Protein AF-A0A5E4IZE3-F1 (afdb_monomer_lite)

Sequence (67 aa):
MAWESAEQTWYCPFCQQQTIKVIFRPSRKQVTRSKALVKKNPSLTILTDKCSNCGKTKEEIEPQLMY

Structure (mmCIF, N/CA/C/O backbone):
data_AF-A0A5E4IZE3-F1
#
_entry.id   AF-A0A5E4IZE3-F1
#
loop_
_atom_site.group_PDB
_atom_site.id
_atom_site.type_symbol
_atom_site.label_atom_id
_atom_site.label_alt_id
_atom_site.label_comp_id
_atom_site.label_asym_id
_atom_site.label_entity_id
_atom_site.label_seq_id
_atom_site.pdbx_PDB_ins_code
_atom_site.Cartn_x
_atom_site.Cartn_y
_atom_site.Cartn_z
_atom_site.occupancy
_atom_site.B_iso_or_equiv
_atom_site.auth_seq_id
_atom_site.auth_comp_id
_atom_site.auth_asym_id
_atom_site.auth_atom_id
_atom_site.pdbx_PDB_model_num
ATOM 1 N N . MET A 1 1 ? 11.297 -2.143 -24.482 1.00 41.97 1 MET A N 1
ATOM 2 C CA . MET A 1 1 ? 10.436 -2.853 -23.512 1.00 41.97 1 MET A CA 1
ATOM 3 C C . MET A 1 1 ? 10.353 -1.997 -22.261 1.00 41.97 1 MET A C 1
ATOM 5 O O . MET A 1 1 ? 11.272 -2.027 -21.453 1.00 41.97 1 MET A O 1
ATOM 9 N N . ALA A 1 2 ? 9.334 -1.138 -22.182 1.00 43.38 2 ALA A N 1
ATOM 10 C CA . ALA A 1 2 ? 9.062 -0.338 -20.997 1.00 43.38 2 ALA A CA 1
ATOM 11 C C . ALA A 1 2 ? 8.440 -1.276 -19.969 1.00 43.38 2 ALA A C 1
ATOM 13 O O . ALA A 1 2 ? 7.359 -1.809 -20.169 1.00 43.38 2 ALA A O 1
ATOM 14 N N . TRP A 1 3 ? 9.185 -1.578 -18.920 1.00 47.81 3 TRP A N 1
ATOM 15 C CA . TRP A 1 3 ? 8.682 -2.394 -17.828 1.00 47.81 3 TRP A CA 1
ATOM 16 C C . TRP A 1 3 ? 7.904 -1.433 -16.948 1.00 47.81 3 TRP A C 1
ATOM 18 O O . TRP A 1 3 ? 8.468 -0.776 -16.067 1.00 47.81 3 TRP A O 1
ATOM 28 N N . GLU A 1 4 ? 6.649 -1.246 -17.338 1.00 54.31 4 GLU A N 1
ATOM 29 C CA . GLU A 1 4 ? 5.678 -0.427 -16.639 1.00 54.31 4 GLU A CA 1
ATOM 30 C C . GLU A 1 4 ? 5.686 -0.851 -15.176 1.00 54.31 4 GLU A C 1
ATOM 32 O O . GLU A 1 4 ? 5.719 -2.038 -14.840 1.00 54.31 4 GLU A O 1
ATOM 37 N N . SER A 1 5 ? 5.815 0.137 -14.297 1.00 61.72 5 SER A N 1
ATOM 38 C CA . SER A 1 5 ? 5.804 -0.132 -12.869 1.00 61.72 5 SER A CA 1
ATOM 39 C C . SER A 1 5 ? 4.445 -0.757 -12.567 1.00 61.72 5 SER A C 1
ATOM 41 O O . SER A 1 5 ? 3.430 -0.116 -12.808 1.00 61.72 5 SER A O 1
ATOM 43 N N . ALA A 1 6 ? 4.423 -2.017 -12.135 1.00 68.44 6 ALA A N 1
ATOM 44 C CA . ALA A 1 6 ? 3.172 -2.715 -11.890 1.00 68.44 6 ALA A CA 1
ATOM 45 C C . ALA A 1 6 ? 2.492 -2.070 -10.678 1.00 68.44 6 ALA A C 1
ATOM 47 O O . ALA A 1 6 ? 2.936 -2.245 -9.538 1.00 68.44 6 ALA A O 1
ATOM 48 N N . GLU A 1 7 ? 1.451 -1.285 -10.945 1.00 80.31 7 GLU A N 1
ATOM 49 C CA . GLU A 1 7 ? 0.502 -0.833 -9.938 1.00 80.31 7 GLU A CA 1
ATOM 50 C C . GLU A 1 7 ? -0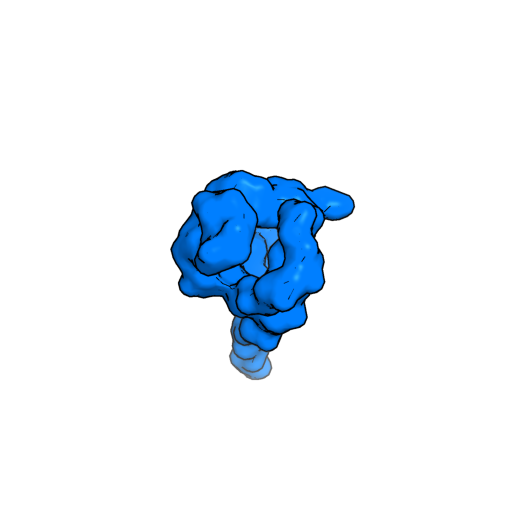.239 -2.062 -9.416 1.00 80.31 7 GLU A C 1
ATOM 52 O O . GLU A 1 7 ? -0.979 -2.726 -10.139 1.00 80.31 7 GLU A O 1
ATOM 57 N N . GLN A 1 8 ? -0.004 -2.394 -8.155 1.00 82.69 8 GLN A N 1
ATOM 58 C CA . GLN A 1 8 ? -0.685 -3.473 -7.464 1.00 82.69 8 GLN A CA 1
ATOM 59 C C . GLN A 1 8 ? -1.574 -2.899 -6.373 1.00 82.69 8 GLN A C 1
ATOM 61 O O . GLN A 1 8 ? -1.287 -1.859 -5.782 1.00 82.69 8 GLN A O 1
ATOM 66 N N . THR A 1 9 ? -2.667 -3.597 -6.091 1.00 86.25 9 THR A N 1
ATOM 67 C CA . THR A 1 9 ? -3.551 -3.244 -4.984 1.00 86.25 9 THR A CA 1
ATOM 68 C C . THR A 1 9 ? -3.424 -4.325 -3.923 1.00 86.25 9 THR A C 1
ATOM 70 O O . THR A 1 9 ? -3.660 -5.493 -4.212 1.00 86.25 9 THR A O 1
ATOM 73 N N . TRP A 1 10 ? -2.976 -3.955 -2.728 1.00 84.75 10 TRP A N 1
ATOM 74 C CA . TRP A 1 10 ? -2.731 -4.873 -1.616 1.00 84.75 10 TRP A CA 1
ATOM 75 C C . TRP A 1 10 ? -3.693 -4.563 -0.478 1.00 84.75 10 TRP A C 1
ATOM 77 O O . TRP A 1 10 ? -4.155 -3.433 -0.344 1.00 84.75 10 TRP A O 1
ATOM 87 N N . TYR A 1 11 ? -4.007 -5.543 0.360 1.00 86.19 11 TYR A N 1
ATOM 88 C CA . TYR A 1 11 ? -4.753 -5.274 1.587 1.00 86.19 11 TYR A CA 1
ATOM 89 C C . TYR A 1 11 ? -3.86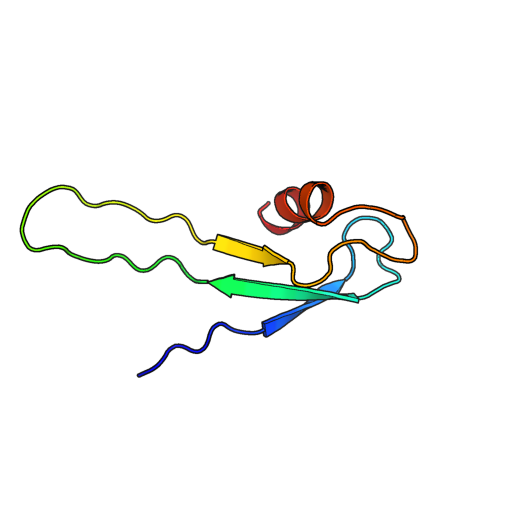1 -4.551 2.596 1.00 86.19 11 TYR A C 1
ATOM 91 O O . TYR A 1 11 ? -2.654 -4.780 2.656 1.00 86.19 11 TYR A O 1
ATOM 99 N N . CYS A 1 12 ? -4.450 -3.660 3.392 1.00 84.75 12 CYS A N 1
ATOM 100 C CA . CYS A 1 12 ? -3.740 -2.999 4.475 1.00 84.75 12 CYS A CA 1
ATOM 101 C C . CYS A 1 12 ? -3.211 -4.068 5.448 1.00 84.75 12 CYS A C 1
ATOM 103 O O . CYS A 1 12 ? -4.025 -4.800 6.011 1.00 84.75 12 CYS A O 1
ATOM 105 N N . PRO A 1 13 ? -1.895 -4.140 5.710 1.00 84.31 13 PRO A N 1
ATOM 106 C CA . PRO A 1 13 ? -1.321 -5.183 6.562 1.00 84.31 13 PRO A CA 1
ATOM 107 C C . PRO A 1 13 ? -1.795 -5.090 8.021 1.00 84.31 13 PRO A C 1
ATOM 109 O O . PRO A 1 13 ? -1.750 -6.073 8.751 1.00 84.31 13 PRO A O 1
ATOM 112 N N . PHE A 1 14 ? -2.302 -3.926 8.440 1.00 85.94 14 PHE A N 1
ATOM 113 C CA . PHE A 1 14 ? -2.782 -3.695 9.802 1.00 85.94 14 PHE A CA 1
ATOM 114 C C . PHE A 1 14 ? -4.246 -4.082 10.003 1.00 85.94 14 PHE A C 1
ATOM 116 O O . PHE A 1 14 ? -4.564 -4.836 10.913 1.00 85.94 14 PHE A O 1
ATOM 123 N N . CYS A 1 15 ? -5.153 -3.532 9.187 1.00 87.81 15 CYS A N 1
ATOM 124 C CA . CYS A 1 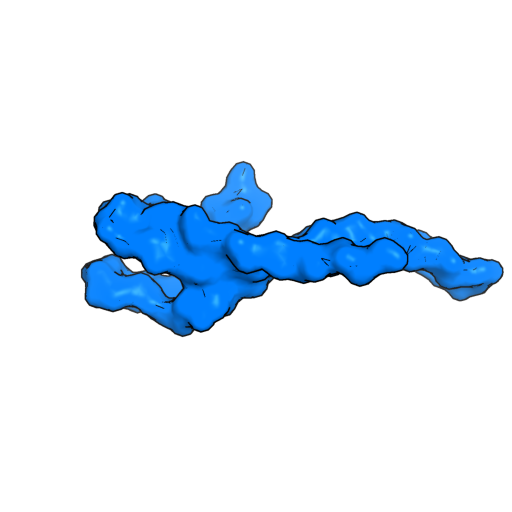15 ? -6.589 -3.757 9.375 1.00 87.81 15 CYS A CA 1
ATOM 125 C C . CYS A 1 15 ? -7.180 -4.795 8.427 1.00 87.81 15 CYS A C 1
ATOM 127 O O . CYS A 1 15 ? -8.294 -5.235 8.675 1.00 87.81 15 CYS A O 1
ATOM 129 N N . GLN A 1 16 ? -6.499 -5.124 7.324 1.00 85.38 16 GLN A N 1
ATOM 130 C CA . GLN A 1 16 ? -6.946 -6.021 6.244 1.00 85.38 16 GLN A CA 1
ATOM 131 C C . GLN A 1 16 ? -8.327 -5.707 5.633 1.00 85.38 16 GLN A C 1
ATOM 133 O O . GLN A 1 16 ? -8.790 -6.410 4.745 1.00 85.38 16 GLN A O 1
ATOM 138 N N . GLN A 1 17 ? -8.973 -4.621 6.054 1.00 85.00 17 GLN A N 1
ATOM 139 C CA . GLN A 1 17 ? -10.310 -4.227 5.614 1.00 85.00 17 GLN A CA 1
ATOM 140 C C . GLN A 1 17 ? -10.276 -3.287 4.408 1.00 85.00 17 GLN A C 1
ATOM 142 O O . GLN A 1 17 ? -11.197 -3.291 3.598 1.00 85.00 17 GLN A O 1
ATOM 147 N N . GLN A 1 18 ? -9.221 -2.478 4.276 1.00 84.69 18 GLN A N 1
ATOM 148 C CA . GLN A 1 18 ? -9.065 -1.543 3.165 1.00 84.69 18 GLN A CA 1
ATOM 149 C C . GLN A 1 18 ? -7.893 -1.949 2.284 1.00 84.69 18 GLN A C 1
ATOM 151 O O . GLN A 1 18 ? -6.856 -2.395 2.772 1.00 84.69 18 GLN A O 1
ATOM 156 N N . THR A 1 19 ? -8.046 -1.743 0.983 1.00 84.06 19 THR A N 1
ATOM 157 C CA . THR A 1 19 ? -6.998 -1.973 -0.002 1.00 84.06 19 THR A CA 1
ATOM 158 C C . THR A 1 19 ? -6.206 -0.694 -0.279 1.00 84.06 19 THR A C 1
ATOM 160 O O . THR A 1 19 ? -6.784 0.370 -0.500 1.00 84.06 19 THR A O 1
ATOM 163 N N . ILE A 1 20 ? -4.884 -0.806 -0.296 1.00 86.19 20 ILE A N 1
ATOM 164 C CA . ILE A 1 20 ? -3.913 0.241 -0.607 1.00 86.19 20 ILE A CA 1
ATOM 165 C C . ILE A 1 20 ? -3.315 0.010 -1.993 1.00 86.19 20 ILE A C 1
ATOM 167 O O . ILE A 1 20 ? -3.109 -1.127 -2.416 1.00 86.19 20 ILE A O 1
ATOM 171 N N . LYS A 1 21 ? -3.018 1.093 -2.709 1.00 85.94 21 LYS A N 1
ATOM 172 C CA . LYS A 1 21 ? -2.342 1.015 -4.008 1.00 85.94 21 LYS A CA 1
ATOM 173 C C . LYS A 1 21 ? -0.841 1.149 -3.805 1.00 85.94 21 LYS A C 1
ATOM 175 O O . LYS A 1 21 ? -0.389 2.087 -3.149 1.00 85.94 21 LYS A O 1
ATOM 180 N N . VAL A 1 22 ? -0.080 0.230 -4.380 1.00 85.44 22 VAL A N 1
ATOM 181 C CA . VAL A 1 22 ? 1.374 0.164 -4.264 1.00 85.44 22 VAL A CA 1
ATOM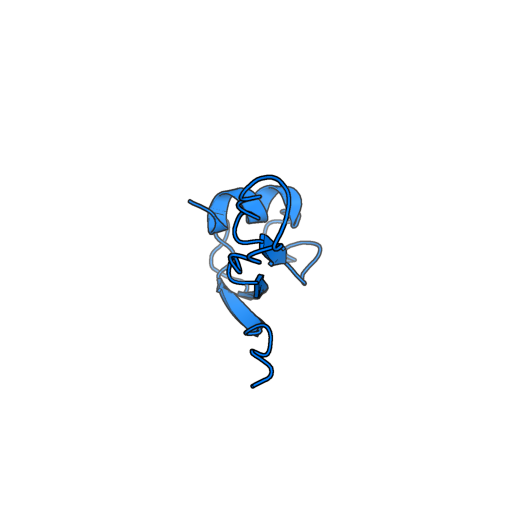 182 C C . VAL A 1 22 ? 1.992 0.008 -5.643 1.00 85.44 22 VAL A C 1
ATOM 184 O O . VAL A 1 22 ? 1.491 -0.718 -6.495 1.00 85.44 22 VAL A O 1
ATOM 187 N N . ILE A 1 23 ? 3.095 0.699 -5.875 1.00 84.00 23 ILE A N 1
ATOM 188 C CA . ILE A 1 23 ? 3.902 0.562 -7.077 1.00 84.00 23 ILE A CA 1
ATOM 189 C C . ILE A 1 23 ? 5.159 -0.196 -6.690 1.00 84.00 23 ILE A C 1
ATOM 191 O O . ILE A 1 23 ? 5.975 0.299 -5.911 1.00 84.00 23 ILE A O 1
ATOM 195 N N . P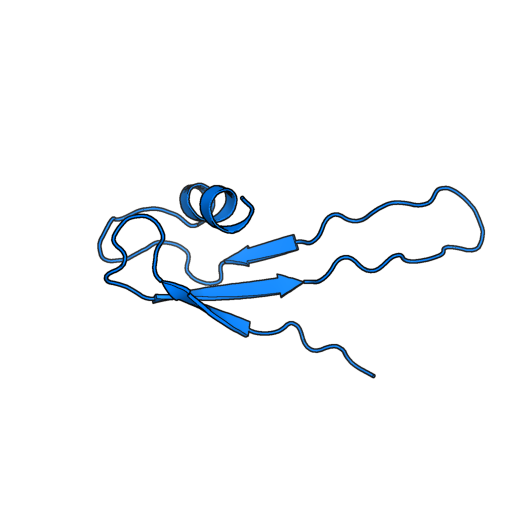HE A 1 24 ? 5.345 -1.378 -7.270 1.00 77.56 24 PHE A N 1
ATOM 196 C CA . PHE A 1 24 ? 6.598 -2.105 -7.126 1.00 77.56 24 PHE A CA 1
ATOM 197 C C . PHE A 1 24 ? 7.543 -1.745 -8.270 1.00 77.56 24 PHE A C 1
ATOM 199 O O . PHE A 1 24 ? 7.256 -2.000 -9.443 1.00 77.56 24 PHE A O 1
ATOM 206 N N . ARG A 1 25 ? 8.699 -1.164 -7.938 1.00 73.12 25 ARG A N 1
ATOM 207 C CA . ARG A 1 25 ? 9.785 -0.941 -8.893 1.00 73.12 25 ARG A CA 1
ATOM 208 C C . ARG A 1 25 ? 10.854 -2.013 -8.695 1.00 73.12 25 ARG A C 1
ATOM 210 O O . ARG A 1 25 ? 11.642 -1.917 -7.748 1.00 73.12 25 ARG A O 1
ATOM 217 N N . PRO A 1 26 ? 10.916 -3.024 -9.583 1.00 63.94 26 PRO A N 1
ATOM 218 C CA . PRO A 1 26 ? 11.926 -4.062 -9.477 1.00 63.94 26 PRO A CA 1
ATOM 219 C C . PRO A 1 26 ? 13.323 -3.451 -9.596 1.00 63.94 26 PRO A C 1
ATOM 221 O O . PRO A 1 26 ? 13.585 -2.602 -10.455 1.00 63.94 26 PRO A O 1
ATOM 224 N N . SER A 1 27 ? 14.229 -3.913 -8.733 1.00 60.09 27 SER A N 1
ATOM 225 C CA . SER A 1 27 ? 15.647 -3.572 -8.796 1.00 60.09 27 SER A CA 1
ATOM 226 C C . SER A 1 27 ? 16.203 -3.911 -10.177 1.00 60.09 27 SER A C 1
ATOM 228 O O . SER A 1 27 ? 16.255 -5.074 -10.580 1.00 60.09 27 SER A O 1
ATOM 230 N N . ARG A 1 28 ? 16.643 -2.892 -10.916 1.00 59.47 28 ARG A N 1
ATOM 231 C CA . ARG A 1 28 ? 17.428 -3.092 -12.133 1.00 59.47 28 ARG A CA 1
ATOM 232 C C . ARG A 1 28 ? 18.894 -3.014 -11.780 1.00 59.47 28 ARG A C 1
ATOM 234 O O . ARG A 1 28 ? 19.368 -1.973 -11.327 1.00 59.47 28 ARG A O 1
ATOM 241 N N . LYS A 1 29 ? 19.628 -4.090 -12.060 1.00 54.69 29 LYS A N 1
ATOM 242 C CA . LYS A 1 29 ? 21.086 -4.024 -12.156 1.00 54.69 29 LYS A CA 1
ATOM 243 C C . LYS A 1 29 ? 21.425 -3.158 -13.366 1.00 54.69 29 LYS A C 1
ATOM 245 O O . LYS A 1 29 ? 21.363 -3.621 -14.501 1.00 54.69 29 LYS A O 1
ATOM 250 N N . GLN A 1 30 ? 21.731 -1.889 -13.128 1.00 51.59 30 GLN A N 1
ATOM 251 C CA . GLN A 1 30 ? 22.270 -1.023 -14.164 1.00 51.59 30 GLN A CA 1
ATOM 252 C C . GLN A 1 30 ? 23.780 -1.272 -14.209 1.00 51.59 30 GLN A C 1
ATOM 254 O O . GLN A 1 30 ? 24.496 -0.976 -13.255 1.00 51.59 30 GLN A O 1
ATOM 259 N N . VAL A 1 31 ? 24.253 -1.910 -15.280 1.00 50.44 31 VAL A N 1
ATOM 260 C CA . VAL A 1 31 ? 25.685 -2.143 -15.490 1.00 50.44 31 VAL A CA 1
ATOM 261 C C . VAL A 1 31 ? 26.262 -0.873 -16.100 1.00 50.44 31 VAL A C 1
ATOM 263 O O . VAL A 1 31 ? 26.189 -0.662 -17.308 1.00 50.44 31 VAL A O 1
ATOM 266 N N . THR A 1 32 ? 26.801 0.008 -15.265 1.00 51.84 32 THR A N 1
ATOM 267 C CA . THR A 1 32 ? 27.556 1.166 -15.747 1.00 51.84 32 THR A CA 1
ATOM 268 C C . THR A 1 32 ? 28.975 0.693 -16.057 1.00 51.84 32 THR A C 1
ATOM 270 O O . THR A 1 32 ? 29.646 0.129 -15.197 1.00 51.84 32 THR A O 1
ATOM 273 N N . ARG A 1 33 ? 29.436 0.898 -17.298 1.00 52.44 33 ARG A N 1
ATOM 274 C CA . ARG A 1 33 ? 30.715 0.404 -17.861 1.00 52.44 33 ARG A CA 1
ATOM 275 C C . ARG A 1 33 ? 31.973 0.889 -17.114 1.00 52.44 33 ARG A C 1
ATOM 277 O O . ARG A 1 33 ? 33.092 0.536 -17.470 1.00 52.44 33 ARG A O 1
ATOM 284 N N . SER A 1 34 ? 31.827 1.687 -16.065 1.00 55.47 34 SER A N 1
ATOM 285 C CA . SER A 1 34 ? 32.909 2.105 -15.184 1.00 55.47 34 SER A CA 1
ATOM 286 C C . SER A 1 34 ? 32.333 2.414 -13.803 1.00 55.47 34 SER A C 1
ATOM 288 O O . SER A 1 34 ? 31.393 3.193 -13.699 1.00 55.47 34 SER A O 1
ATOM 290 N N . LYS A 1 35 ? 32.942 1.833 -12.764 1.00 49.03 35 LYS A N 1
ATOM 291 C CA . LYS A 1 35 ? 32.672 2.023 -11.325 1.00 49.03 35 LYS A CA 1
ATOM 292 C C . LYS A 1 35 ? 31.392 1.379 -10.770 1.00 49.03 35 LYS A C 1
ATOM 294 O O . LYS A 1 35 ? 30.283 1.777 -11.088 1.00 49.03 35 LYS A O 1
ATOM 299 N N . ALA A 1 36 ? 31.639 0.438 -9.852 1.00 51.19 36 ALA A N 1
ATOM 300 C CA . ALA A 1 36 ? 30.766 -0.103 -8.810 1.00 51.19 36 ALA A CA 1
ATOM 301 C C . ALA A 1 36 ? 29.366 -0.584 -9.238 1.00 51.19 36 ALA A C 1
ATOM 303 O O . ALA A 1 36 ? 28.491 0.186 -9.621 1.00 51.19 36 ALA A O 1
ATOM 304 N N . LEU A 1 37 ? 29.118 -1.884 -9.055 1.00 48.88 37 LEU A N 1
ATOM 305 C CA . LEU A 1 37 ? 27.776 -2.467 -9.054 1.00 48.88 37 LEU A CA 1
ATOM 306 C C . LEU A 1 37 ? 26.944 -1.835 -7.924 1.00 48.88 37 LEU A C 1
ATOM 308 O O . LEU A 1 37 ? 26.913 -2.348 -6.807 1.00 48.88 37 LEU A O 1
ATOM 312 N N . VAL A 1 38 ? 26.255 -0.728 -8.197 1.00 52.94 38 VAL A N 1
ATOM 313 C CA . VAL A 1 38 ? 25.267 -0.180 -7.265 1.00 52.94 38 VAL A CA 1
ATOM 314 C C . VAL A 1 38 ? 24.017 -1.048 -7.376 1.00 52.94 38 VAL A C 1
ATOM 316 O O . VAL A 1 38 ? 23.206 -0.893 -8.291 1.00 52.94 38 VAL A O 1
ATOM 319 N N . LYS A 1 39 ? 23.860 -2.004 -6.452 1.00 50.81 39 LYS A N 1
ATOM 320 C CA . LYS A 1 39 ? 22.567 -2.658 -6.218 1.00 50.81 39 LYS A CA 1
ATOM 321 C C . LYS A 1 39 ? 21.590 -1.571 -5.764 1.00 50.81 39 LYS A C 1
ATOM 323 O O . LYS A 1 39 ? 21.594 -1.186 -4.602 1.00 50.81 39 LYS A O 1
ATOM 328 N N . LYS A 1 40 ? 20.750 -1.059 -6.667 1.00 55.09 40 LYS A N 1
ATOM 329 C CA . LYS A 1 40 ? 19.546 -0.332 -6.247 1.00 55.09 40 LYS A CA 1
ATOM 330 C C . LYS A 1 40 ? 18.616 -1.354 -5.614 1.00 55.09 40 LYS A C 1
ATOM 332 O O . LYS A 1 40 ? 18.208 -2.270 -6.313 1.00 55.09 40 LYS A O 1
ATOM 337 N N . ASN A 1 41 ? 18.319 -1.256 -4.325 1.00 60.22 41 ASN A N 1
ATOM 338 C CA . ASN A 1 41 ? 17.322 -2.135 -3.713 1.00 60.22 41 ASN A CA 1
ATOM 339 C C . ASN A 1 41 ? 15.965 -1.972 -4.426 1.00 60.22 41 ASN A C 1
ATOM 341 O O . ASN A 1 41 ? 15.696 -0.893 -4.963 1.00 60.22 41 ASN A O 1
ATOM 345 N N . PRO A 1 42 ? 15.138 -3.031 -4.505 1.00 65.25 42 PRO A N 1
ATOM 346 C CA . PRO A 1 42 ? 13.775 -2.898 -5.009 1.00 65.25 42 PRO A CA 1
ATOM 347 C C . PRO A 1 42 ? 13.052 -1.823 -4.191 1.00 65.25 42 PRO A C 1
ATOM 349 O O . PRO A 1 42 ? 13.131 -1.821 -2.965 1.00 65.25 42 PRO A O 1
ATOM 352 N N . SER A 1 43 ? 12.404 -0.880 -4.871 1.00 70.25 43 SER A N 1
ATOM 353 C CA . SER A 1 43 ? 11.671 0.202 -4.211 1.00 70.25 43 SER A CA 1
ATOM 354 C C . SER A 1 43 ? 10.184 -0.090 -4.324 1.00 70.25 43 SER A C 1
ATOM 356 O O . SER A 1 43 ? 9.655 -0.200 -5.432 1.00 70.25 43 SER A O 1
ATOM 358 N N . LEU A 1 44 ? 9.522 -0.226 -3.182 1.00 76.94 44 LEU A N 1
ATOM 359 C CA . LEU A 1 44 ? 8.071 -0.254 -3.087 1.00 76.94 44 LEU A CA 1
ATOM 360 C C . LEU A 1 44 ? 7.621 1.171 -2.763 1.00 76.94 44 LEU A C 1
ATOM 362 O O . LEU A 1 44 ? 8.205 1.820 -1.908 1.00 76.94 44 LEU A O 1
ATOM 366 N N . THR A 1 45 ? 6.647 1.695 -3.499 1.00 81.44 45 THR A N 1
ATOM 367 C CA . THR A 1 45 ? 6.111 3.040 -3.274 1.00 81.44 45 THR A CA 1
ATOM 368 C C . THR A 1 45 ? 4.618 2.934 -3.055 1.00 81.44 45 THR A C 1
ATOM 370 O O . THR A 1 45 ? 3.884 2.528 -3.952 1.00 81.44 45 THR A O 1
ATOM 373 N N . ILE A 1 46 ? 4.154 3.299 -1.867 1.00 83.06 46 ILE A N 1
ATOM 374 C CA . ILE A 1 46 ? 2.728 3.302 -1.546 1.00 83.06 46 ILE A CA 1
ATOM 375 C C . ILE A 1 46 ? 2.113 4.605 -2.069 1.00 83.06 46 ILE A C 1
ATOM 377 O O . ILE A 1 46 ? 2.578 5.696 -1.745 1.00 83.06 46 ILE A O 1
ATOM 381 N N . LEU A 1 47 ? 1.062 4.495 -2.882 1.00 83.06 47 LEU A N 1
ATOM 382 C CA . LEU A 1 47 ? 0.332 5.638 -3.444 1.00 83.06 47 LEU A CA 1
ATOM 383 C C . LEU A 1 47 ? -0.719 6.204 -2.483 1.00 83.06 47 LEU A C 1
ATOM 385 O O . LEU A 1 47 ? -1.133 7.352 -2.613 1.00 83.06 47 LEU A O 1
ATOM 389 N N . THR A 1 48 ? -1.182 5.397 -1.533 1.00 79.69 48 THR A N 1
ATOM 390 C CA . THR A 1 48 ? -2.104 5.825 -0.477 1.00 79.69 48 THR A CA 1
ATOM 391 C C . THR A 1 48 ? -1.334 6.417 0.696 1.00 79.69 48 THR A C 1
ATOM 393 O O . THR A 1 48 ? -0.548 5.720 1.328 1.00 79.69 48 THR A O 1
ATOM 396 N N . ASP A 1 49 ? -1.593 7.683 1.016 1.00 80.25 49 ASP A N 1
ATOM 397 C CA . ASP A 1 49 ? -0.889 8.392 2.091 1.00 80.25 49 ASP A CA 1
ATOM 398 C C . ASP A 1 49 ? -1.170 7.808 3.487 1.00 80.25 49 ASP A C 1
ATOM 400 O O . ASP A 1 49 ? -0.260 7.650 4.302 1.00 80.25 49 ASP A O 1
ATOM 404 N N . LYS A 1 50 ? -2.422 7.404 3.730 1.00 83.44 50 LYS A N 1
ATOM 405 C CA . LYS A 1 50 ? -2.859 6.737 4.960 1.00 83.44 50 LYS A CA 1
ATOM 406 C C . LYS A 1 50 ? -4.016 5.779 4.704 1.00 83.44 50 LYS A C 1
ATOM 408 O O . LYS A 1 50 ? -4.830 6.005 3.808 1.00 83.44 50 LYS A O 1
ATOM 413 N N . CYS A 1 51 ? -4.126 4.739 5.524 1.00 83.88 51 CYS A N 1
ATOM 414 C CA . CYS A 1 51 ? -5.322 3.910 5.575 1.00 83.88 51 CYS A CA 1
ATOM 415 C C . CYS A 1 51 ? -6.442 4.671 6.297 1.00 83.88 51 CYS A C 1
ATOM 417 O O . CYS A 1 51 ? -6.268 5.136 7.421 1.00 83.88 51 CYS A O 1
A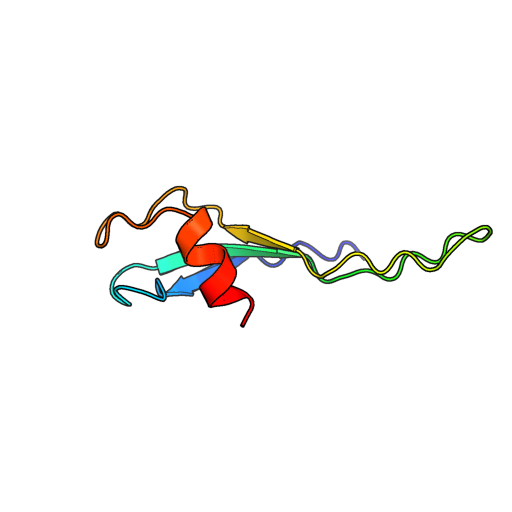TOM 419 N N . SER A 1 52 ? -7.604 4.790 5.658 1.00 81.44 52 SER A N 1
ATOM 420 C CA . SER A 1 52 ? -8.783 5.465 6.209 1.00 81.44 52 SER A CA 1
ATOM 421 C C . SER A 1 52 ? -9.386 4.727 7.404 1.00 81.44 52 SER A C 1
ATOM 423 O O . SER A 1 52 ? -10.075 5.351 8.199 1.00 81.44 52 SER A O 1
ATOM 425 N N . ASN A 1 53 ? -9.132 3.421 7.527 1.00 84.69 53 ASN A N 1
ATOM 426 C CA . ASN A 1 53 ? -9.706 2.595 8.582 1.00 84.69 53 ASN A CA 1
ATOM 427 C C . ASN A 1 53 ? -8.837 2.538 9.849 1.00 84.69 53 ASN A C 1
ATOM 429 O O . ASN A 1 53 ? -9.302 2.860 10.934 1.00 84.69 53 ASN A O 1
ATOM 433 N N . CYS A 1 54 ? -7.557 2.166 9.728 1.00 84.94 54 CYS A N 1
ATOM 434 C CA . CYS A 1 54 ? -6.653 2.102 10.886 1.00 84.94 54 CYS A CA 1
ATOM 435 C C . CYS A 1 54 ? -5.862 3.391 11.142 1.00 84.94 54 CYS A C 1
ATOM 437 O O . CYS A 1 54 ? -5.135 3.463 12.128 1.00 84.94 54 CYS A O 1
ATOM 439 N N . GLY A 1 55 ? -5.941 4.384 10.252 1.00 84.19 55 GLY A N 1
ATOM 440 C CA . GLY A 1 55 ? -5.200 5.643 10.375 1.00 84.19 55 GLY A CA 1
ATOM 441 C C . GLY A 1 55 ? -3.692 5.530 10.128 1.00 84.19 55 GLY A C 1
ATOM 442 O O . GLY A 1 55 ? -3.000 6.542 10.197 1.00 84.19 55 GLY A O 1
ATOM 443 N N . LYS A 1 56 ? -3.180 4.330 9.825 1.00 86.94 56 LYS A N 1
ATOM 444 C CA . LYS A 1 56 ? -1.751 4.076 9.602 1.00 86.94 56 LYS A CA 1
ATOM 445 C C . LYS A 1 56 ? -1.260 4.750 8.330 1.00 86.94 56 LYS A C 1
ATOM 447 O O . LYS A 1 56 ? -1.901 4.633 7.281 1.00 86.94 56 LYS A O 1
ATOM 452 N N . THR A 1 57 ? -0.139 5.453 8.433 1.00 87.00 57 THR A N 1
ATOM 453 C CA . THR A 1 57 ? 0.474 6.166 7.308 1.00 87.00 57 THR A CA 1
ATOM 454 C C . THR A 1 57 ? 1.272 5.212 6.428 1.00 87.00 57 THR A C 1
ATOM 456 O O . THR A 1 57 ? 1.618 4.096 6.826 1.00 87.00 57 THR A O 1
ATOM 459 N N . LYS A 1 58 ? 1.592 5.655 5.211 1.00 81.56 58 LYS A N 1
ATOM 460 C CA . LYS A 1 58 ? 2.467 4.920 4.289 1.00 81.56 58 LYS A CA 1
ATOM 461 C C . LYS A 1 58 ? 3.799 4.510 4.926 1.00 81.56 58 LYS A C 1
ATOM 463 O O . LYS A 1 58 ? 4.256 3.410 4.665 1.00 81.56 58 LYS A O 1
ATOM 468 N N . GLU A 1 59 ? 4.376 5.333 5.799 1.00 82.50 59 GLU A N 1
ATOM 469 C CA . GLU A 1 59 ? 5.659 5.054 6.465 1.00 82.50 59 GLU A CA 1
ATOM 470 C C . GLU A 1 59 ? 5.585 3.851 7.413 1.00 82.50 59 GLU A C 1
ATOM 472 O O . GLU A 1 59 ? 6.557 3.118 7.553 1.00 82.50 59 GLU A O 1
ATOM 477 N N . GLU A 1 60 ? 4.427 3.607 8.032 1.00 84.31 60 GLU A N 1
ATOM 478 C CA . GLU A 1 60 ? 4.216 2.425 8.878 1.00 84.31 60 GLU A CA 1
ATOM 479 C C . GLU A 1 60 ? 3.868 1.179 8.053 1.00 84.31 60 GLU A C 1
ATOM 481 O O . GLU A 1 60 ? 4.170 0.053 8.444 1.00 84.31 60 GLU A O 1
ATOM 486 N N . ILE A 1 61 ? 3.216 1.374 6.906 1.00 83.56 61 ILE A N 1
ATOM 487 C CA . ILE A 1 61 ? 2.782 0.301 6.007 1.00 83.56 61 ILE A CA 1
ATOM 488 C C . ILE A 1 61 ? 3.944 -0.219 5.150 1.00 83.56 61 ILE A C 1
ATOM 490 O O . ILE A 1 61 ? 4.039 -1.422 4.928 1.00 83.56 61 ILE A O 1
ATOM 494 N N . GLU A 1 62 ? 4.837 0.652 4.682 1.00 80.38 62 GLU A N 1
ATOM 495 C CA . GLU A 1 62 ? 5.972 0.307 3.816 1.00 80.38 62 GLU A CA 1
ATOM 496 C C . GLU A 1 62 ? 6.856 -0.822 4.372 1.00 80.38 62 GLU A C 1
ATOM 498 O O . GLU A 1 62 ? 7.045 -1.809 3.655 1.00 80.38 62 GLU A O 1
ATOM 503 N N . PRO A 1 63 ? 7.328 -0.779 5.636 1.00 81.50 63 PRO A N 1
ATOM 504 C CA . PRO A 1 63 ? 8.145 -1.858 6.189 1.00 81.50 63 PRO A CA 1
ATOM 505 C C . PRO A 1 63 ? 7.393 -3.190 6.312 1.00 81.50 63 PRO A C 1
ATOM 507 O O . PRO A 1 63 ? 8.026 -4.236 6.243 1.00 81.50 63 PRO A O 1
ATOM 510 N N . GLN A 1 64 ? 6.062 -3.177 6.452 1.00 82.12 64 GLN A N 1
ATOM 511 C CA . GLN A 1 64 ? 5.245 -4.398 6.520 1.00 82.12 64 GLN A CA 1
ATOM 512 C C . GLN A 1 64 ? 5.056 -5.070 5.152 1.00 82.12 64 GLN A C 1
ATOM 514 O O . GLN A 1 64 ? 4.723 -6.245 5.091 1.00 82.12 64 GLN A O 1
ATOM 519 N N . LEU A 1 65 ? 5.236 -4.333 4.053 1.00 75.06 65 LEU A N 1
ATOM 520 C CA . LEU A 1 65 ? 5.109 -4.864 2.690 1.00 75.06 65 LEU A CA 1
ATOM 521 C C . LEU A 1 65 ? 6.443 -5.357 2.115 1.00 75.06 65 LEU A C 1
ATOM 523 O O . LEU A 1 65 ? 6.459 -6.041 1.093 1.00 75.06 65 LEU A O 1
ATOM 527 N N . MET A 1 66 ? 7.560 -4.948 2.718 1.00 68.25 66 MET A N 1
ATOM 528 C CA . MET A 1 66 ? 8.916 -5.287 2.275 1.00 68.25 66 MET A CA 1
ATOM 529 C C . MET A 1 66 ? 9.511 -6.514 2.989 1.00 68.25 66 MET A C 1
ATOM 531 O O . MET A 1 66 ? 10.641 -6.887 2.665 1.00 68.25 66 MET A O 1
ATOM 535 N N . TYR A 1 67 ? 8.782 -7.115 3.935 1.00 58.00 67 TYR A N 1
ATOM 536 C CA . TYR A 1 67 ? 9.182 -8.278 4.737 1.00 58.00 67 TYR A CA 1
ATOM 537 C C . TYR A 1 67 ? 8.276 -9.475 4.438 1.00 58.00 67 TYR A C 1
ATOM 539 O O . TYR A 1 67 ? 8.805 -10.608 4.393 1.00 58.00 67 TYR A O 1
#

pLDDT: mean 72.45, std 14.34, range [41.97, 87.81]

Radius of gyration: 14.89 Å; chains: 1; bounding box: 43×17×34 Å

Secondary structure (DSSP, 8-state):
-----EEEEEE-TTTSSSEEEEEEEPPP----SSS-------EEEES-SB-TTT--BHHHHHHHH--

Foldseek 3Di:
DPPPFDFDWAQQPPPSPDIWTKTWAPFDQDDDVDDDRPGPHTDIGTPDQADPPPRHGPVRRVVVVVD